Protein AF-R4VWG6-F1 (afdb_monomer)

Solvent-a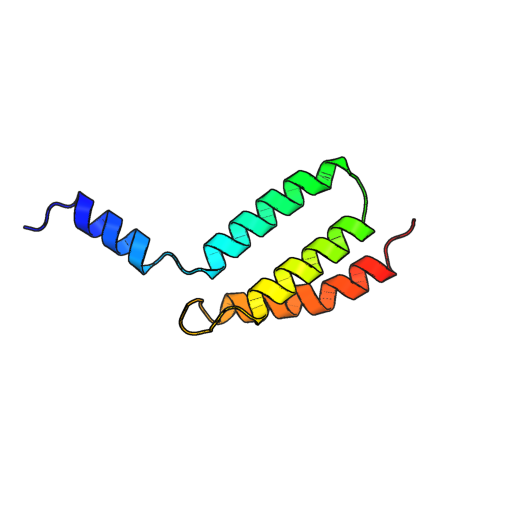ccessible surface area (backbone atoms only — not comparable to full-atom values): 4627 Å² total; per-residue (Å²): 130,80,62,69,70,61,55,54,52,48,52,48,62,72,64,61,37,53,47,58,57,53,48,53,52,47,53,54,49,50,64,68,45,56,85,68,75,44,50,50,61,51,15,51,49,37,32,52,50,10,47,52,35,53,72,49,54,70,94,52,21,63,68,68,43,34,54,51,10,51,53,28,47,60,44,12,60,52,41,40,71,69,37,76,132

pLDDT: mean 88.87, std 10.95, range [56.28, 98.12]

Secondary structure (DSSP, 8-state):
---HHHHHHHHHHHH--HHHHHHHHHHHHHHHHGGG--HHHHHHHHHHHHHHHHHS-TTTS-HHHHHHHHHHHHHHHHHHHT---

Foldseek 3Di:
DPPPVVVVVVVCVVPDFVLVVLVVVLVVVVVVCVVVVFLQSNLVSLLVSLVVQCPPDCVRHPPVSVVSSVVSNVVSVVSNVPGDD

Mean predicted aligned error: 6.67 Å

Structure (mmCIF, N/CA/C/O backbone):
data_AF-R4VWG6-F1
#
_entry.id   AF-R4VWG6-F1
#
loop_
_atom_site.group_PDB
_atom_site.id
_atom_site.type_symbol
_atom_site.label_atom_id
_atom_site.label_alt_id
_atom_site.label_comp_id
_atom_site.label_asym_id
_atom_site.label_entity_id
_atom_site.label_seq_id
_atom_site.pdbx_PDB_ins_code
_atom_site.Cartn_x
_atom_site.Cartn_y
_atom_site.Cartn_z
_atom_site.occupancy
_atom_site.B_iso_or_equiv
_atom_site.auth_seq_id
_atom_site.auth_comp_id
_atom_site.auth_asym_id
_atom_site.auth_atom_id
_atom_site.pdbx_PDB_model_num
ATOM 1 N N . MET A 1 1 ? 37.774 2.863 -18.264 1.00 56.28 1 MET A N 1
ATOM 2 C CA . MET A 1 1 ? 37.271 2.176 -17.058 1.00 56.28 1 MET A CA 1
ATOM 3 C C . MET A 1 1 ? 36.315 3.143 -16.390 1.00 56.28 1 MET A C 1
ATOM 5 O O . MET A 1 1 ? 36.768 4.133 -15.834 1.00 56.28 1 MET A O 1
ATOM 9 N N . THR A 1 2 ? 35.009 2.978 -16.591 1.00 61.56 2 THR A N 1
ATOM 10 C CA . THR A 1 2 ? 34.012 3.823 -15.919 1.00 61.56 2 THR A CA 1
ATOM 11 C C . THR A 1 2 ? 34.163 3.639 -14.411 1.00 61.56 2 THR A C 1
ATOM 13 O O . THR A 1 2 ? 34.347 2.502 -13.971 1.00 61.56 2 THR A O 1
ATOM 16 N N . PRO A 1 3 ? 34.154 4.717 -13.612 1.00 64.88 3 PRO A N 1
ATOM 17 C CA . PRO A 1 3 ? 34.287 4.586 -12.172 1.00 64.88 3 PRO A CA 1
ATOM 18 C C . PRO A 1 3 ? 33.126 3.727 -11.664 1.00 64.88 3 PRO A C 1
ATOM 20 O O . PRO A 1 3 ? 31.959 4.064 -11.864 1.00 64.88 3 PRO A O 1
ATOM 23 N N . VAL A 1 4 ? 33.476 2.609 -11.024 1.00 71.06 4 VAL A N 1
ATOM 24 C CA . VAL A 1 4 ? 32.564 1.604 -10.448 1.00 71.06 4 VAL A CA 1
ATOM 25 C C . VAL A 1 4 ? 31.359 2.225 -9.706 1.00 71.06 4 VAL A C 1
ATOM 27 O O . VAL A 1 4 ? 30.249 1.732 -9.900 1.00 71.06 4 VAL A O 1
ATOM 30 N N . PRO A 1 5 ? 31.490 3.348 -8.961 1.00 77.44 5 PRO A N 1
ATOM 31 C CA . PRO A 1 5 ? 30.350 3.981 -8.289 1.00 77.44 5 PRO A CA 1
ATOM 32 C C . PRO A 1 5 ? 29.256 4.517 -9.225 1.00 77.44 5 PRO A C 1
ATOM 34 O O . PRO A 1 5 ? 28.077 4.473 -8.879 1.00 77.44 5 PRO A O 1
ATOM 37 N N . LEU A 1 6 ? 29.616 5.027 -10.408 1.00 79.44 6 LEU A N 1
ATOM 38 C CA . LEU A 1 6 ? 28.652 5.646 -11.325 1.00 79.44 6 LEU A CA 1
ATOM 39 C C . LEU A 1 6 ? 27.772 4.590 -12.008 1.00 79.44 6 LEU A C 1
ATOM 41 O O . LEU A 1 6 ? 26.584 4.820 -12.213 1.00 79.44 6 LEU A O 1
ATOM 45 N N . GLN A 1 7 ? 28.340 3.420 -12.320 1.00 77.50 7 GLN A N 1
ATOM 46 C CA . GLN A 1 7 ? 27.580 2.292 -12.866 1.00 77.50 7 GLN A CA 1
ATOM 47 C C . GLN A 1 7 ? 26.590 1.738 -11.845 1.00 77.50 7 GLN A C 1
ATOM 49 O O . GLN A 1 7 ? 25.443 1.516 -12.194 1.00 77.50 7 GLN A O 1
ATOM 54 N N . TRP A 1 8 ? 26.977 1.623 -10.574 1.00 75.69 8 TRP A N 1
ATOM 55 C CA . TRP A 1 8 ? 26.070 1.141 -9.527 1.00 75.69 8 TRP A CA 1
ATOM 56 C C . TRP A 1 8 ? 24.897 2.092 -9.295 1.00 75.69 8 TRP A C 1
ATOM 58 O O . TRP A 1 8 ? 23.759 1.658 -9.137 1.00 75.69 8 TRP A O 1
ATOM 68 N N . MET A 1 9 ? 25.166 3.400 -9.318 1.00 74.56 9 MET A N 1
ATOM 69 C CA . MET A 1 9 ? 24.121 4.419 -9.254 1.00 74.56 9 MET A CA 1
ATOM 70 C C . MET A 1 9 ? 23.183 4.324 -10.460 1.00 74.56 9 MET A C 1
ATOM 72 O O . MET A 1 9 ? 21.969 4.394 -10.304 1.00 74.56 9 MET A O 1
ATOM 76 N N . ASN A 1 10 ? 23.743 4.141 -11.657 1.00 76.00 10 ASN A N 1
ATOM 77 C CA . ASN A 1 10 ? 22.980 3.993 -12.888 1.00 76.00 10 ASN A CA 1
ATOM 78 C C . ASN A 1 10 ? 22.127 2.717 -12.886 1.00 76.00 10 ASN A C 1
ATOM 80 O O . ASN A 1 10 ? 20.963 2.774 -13.256 1.00 76.00 10 ASN A O 1
ATOM 84 N N . ASP A 1 11 ? 22.661 1.596 -12.410 1.00 73.00 11 ASP A N 1
ATOM 85 C CA . ASP A 1 11 ? 21.939 0.326 -12.321 1.00 73.00 11 ASP A CA 1
ATOM 86 C C . ASP A 1 11 ? 20.821 0.399 -11.274 1.00 73.00 11 ASP A C 1
ATOM 88 O O . ASP A 1 11 ? 19.725 -0.102 -11.511 1.00 73.00 11 ASP A O 1
ATOM 92 N N . PHE A 1 12 ? 21.041 1.105 -10.158 1.00 69.19 12 PHE A N 1
ATOM 93 C CA . PHE A 1 12 ? 19.987 1.414 -9.190 1.00 69.19 12 PHE A CA 1
ATOM 94 C C . PHE A 1 12 ? 18.901 2.309 -9.800 1.00 69.19 12 PHE A C 1
ATOM 96 O O . PHE A 1 12 ? 17.723 1.980 -9.715 1.00 69.19 12 PHE A O 1
ATOM 103 N N . LEU A 1 13 ? 19.282 3.415 -10.446 1.00 67.06 13 LEU A N 1
ATOM 104 C CA . LEU A 1 13 ? 18.350 4.363 -11.066 1.00 67.06 13 LEU A CA 1
ATOM 105 C C . LEU A 1 13 ? 17.554 3.728 -12.217 1.00 67.06 13 LEU A C 1
ATOM 107 O O . LEU A 1 13 ? 16.370 4.016 -12.362 1.00 67.06 13 LEU A O 1
ATOM 111 N N . LEU A 1 14 ? 18.174 2.846 -13.005 1.00 68.25 14 LEU A N 1
ATOM 112 C CA . LEU A 1 14 ? 17.521 2.109 -14.091 1.00 68.25 14 LEU A CA 1
ATOM 113 C C . LEU A 1 14 ? 16.629 0.971 -13.577 1.00 68.25 14 LEU A C 1
ATOM 115 O O . LEU A 1 14 ? 15.596 0.688 -14.182 1.00 68.25 14 LEU A O 1
ATOM 119 N N . ALA A 1 15 ? 16.997 0.316 -12.474 1.00 65.88 15 ALA A N 1
ATOM 120 C CA . ALA A 1 15 ? 16.192 -0.745 -11.868 1.00 65.88 15 ALA A CA 1
ATOM 121 C C . ALA A 1 15 ? 15.063 -0.214 -10.965 1.00 65.88 15 ALA A C 1
ATOM 123 O O . ALA A 1 15 ? 14.094 -0.936 -10.689 1.00 65.88 15 ALA A O 1
ATOM 124 N N . TYR A 1 16 ? 15.152 1.037 -10.501 1.00 67.94 16 TYR A N 1
ATOM 125 C CA . TYR A 1 16 ? 14.161 1.645 -9.621 1.00 67.94 16 TYR A CA 1
ATOM 126 C C . TYR A 1 16 ? 12.877 1.989 -10.379 1.00 67.94 16 TYR A C 1
ATOM 128 O O . TYR A 1 16 ? 12.677 3.072 -10.921 1.00 67.94 16 TYR A O 1
ATOM 136 N N . ASN A 1 17 ? 11.973 1.015 -10.400 1.00 78.94 17 ASN A N 1
ATOM 137 C CA . ASN A 1 17 ? 10.633 1.166 -10.952 1.00 78.94 17 ASN A CA 1
ATOM 138 C C . ASN A 1 17 ? 9.719 1.908 -9.966 1.00 78.94 17 ASN A C 1
ATOM 140 O O . ASN A 1 17 ? 9.766 1.629 -8.765 1.00 78.94 17 ASN A O 1
ATOM 144 N N . ILE A 1 18 ? 8.808 2.751 -10.472 1.00 88.00 18 ILE A N 1
ATOM 145 C CA . ILE A 1 18 ? 7.825 3.496 -9.656 1.00 88.00 18 ILE A CA 1
ATOM 146 C C . ILE A 1 18 ? 7.020 2.561 -8.738 1.00 88.00 18 ILE A C 1
ATOM 148 O O . ILE A 1 18 ? 6.689 2.934 -7.614 1.00 88.00 18 ILE A O 1
ATOM 152 N N . GLY A 1 19 ? 6.769 1.319 -9.169 1.00 90.50 19 GLY A N 1
ATOM 153 C CA . GLY A 1 19 ? 6.105 0.303 -8.349 1.00 90.50 19 GLY A CA 1
ATOM 154 C C . GLY A 1 19 ? 6.779 0.052 -6.994 1.00 90.50 19 GLY A C 1
ATOM 155 O O . GLY A 1 19 ? 6.080 -0.087 -5.994 1.00 90.50 19 GLY A O 1
ATOM 156 N N . HIS A 1 20 ? 8.114 0.084 -6.915 1.00 91.19 20 HIS A N 1
ATOM 157 C CA . HIS A 1 20 ? 8.822 -0.059 -5.637 1.00 91.19 20 HIS A CA 1
ATOM 158 C C . HIS A 1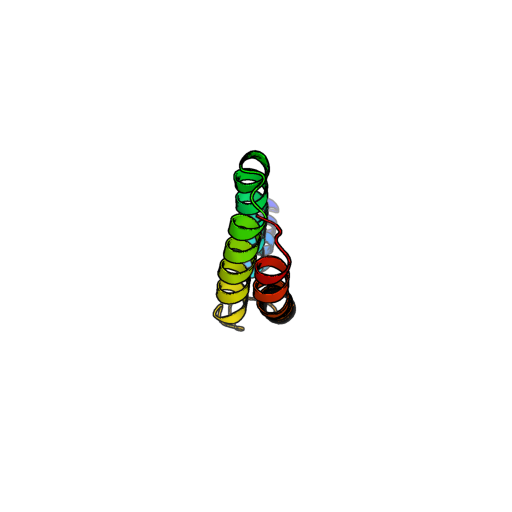 20 ? 8.587 1.144 -4.721 1.00 91.19 20 HIS A C 1
ATOM 160 O O . HIS A 1 20 ? 8.364 0.964 -3.528 1.00 91.19 20 HIS A O 1
ATOM 166 N N . ALA A 1 21 ? 8.580 2.362 -5.273 1.00 92.31 21 ALA A N 1
ATOM 167 C CA . ALA A 1 21 ? 8.308 3.575 -4.503 1.00 92.31 21 ALA A CA 1
ATOM 168 C C . ALA A 1 21 ? 6.904 3.535 -3.883 1.00 92.31 21 ALA A C 1
ATOM 170 O O . ALA A 1 21 ? 6.731 3.807 -2.695 1.00 92.31 21 ALA A O 1
ATOM 171 N N . ILE A 1 22 ? 5.910 3.131 -4.681 1.00 95.19 22 ILE A N 1
ATOM 172 C CA . ILE A 1 22 ? 4.527 2.973 -4.223 1.00 95.19 22 ILE A CA 1
ATOM 173 C C . ILE A 1 22 ? 4.439 1.869 -3.163 1.00 95.19 22 ILE A C 1
ATOM 175 O O . ILE A 1 22 ? 3.765 2.059 -2.154 1.00 95.19 22 ILE A O 1
ATOM 179 N N . LEU A 1 23 ? 5.152 0.749 -3.338 1.00 95.12 23 LEU A N 1
ATOM 180 C CA . LEU A 1 23 ? 5.185 -0.334 -2.353 1.00 95.12 23 LEU A CA 1
ATOM 181 C C . LEU A 1 23 ? 5.777 0.121 -1.015 1.00 95.12 23 LEU A C 1
ATOM 183 O O . LEU A 1 23 ? 5.211 -0.175 0.033 1.00 95.12 23 LEU A O 1
ATOM 187 N N . VAL A 1 24 ? 6.889 0.856 -1.037 1.00 96.06 24 VAL A N 1
ATOM 188 C CA . VAL A 1 24 ? 7.492 1.411 0.182 1.00 96.06 24 VAL A CA 1
ATOM 189 C C . VAL A 1 24 ? 6.508 2.359 0.867 1.00 96.06 24 VAL A C 1
ATOM 191 O O . VAL A 1 24 ? 6.283 2.236 2.069 1.00 96.06 24 VAL A O 1
ATOM 194 N N . GLY A 1 25 ? 5.858 3.243 0.104 1.00 96.69 25 GLY A N 1
ATOM 195 C CA . GLY A 1 25 ? 4.799 4.111 0.619 1.00 96.69 25 GLY A CA 1
ATOM 196 C C . GLY A 1 25 ? 3.645 3.328 1.251 1.00 96.69 25 GLY A C 1
ATOM 197 O O . GLY A 1 25 ? 3.189 3.687 2.335 1.00 96.69 25 GLY A O 1
ATOM 198 N N . PHE A 1 26 ? 3.220 2.227 0.625 1.00 97.19 26 PHE A N 1
ATOM 199 C CA . PHE A 1 26 ? 2.176 1.349 1.150 1.00 97.19 26 PHE A CA 1
ATOM 200 C C . PHE A 1 26 ? 2.588 0.726 2.483 1.00 97.19 26 PHE A C 1
ATOM 202 O O . PHE A 1 26 ? 1.836 0.808 3.449 1.00 97.19 26 PHE A O 1
ATOM 209 N N . VAL A 1 27 ? 3.794 0.157 2.567 1.00 97.81 27 VAL A N 1
ATOM 210 C CA . VAL A 1 27 ? 4.312 -0.455 3.799 1.00 97.81 27 VAL A CA 1
ATOM 211 C C . VAL A 1 27 ? 4.405 0.577 4.921 1.00 97.81 27 VAL A C 1
ATOM 213 O O . VAL A 1 27 ? 3.904 0.332 6.014 1.00 97.81 27 VAL A O 1
ATOM 216 N N . LEU A 1 28 ? 4.982 1.751 4.653 1.00 98.00 28 LEU A N 1
ATOM 217 C CA . LEU A 1 28 ? 5.074 2.830 5.640 1.00 98.00 28 LEU A CA 1
ATOM 218 C C . LEU A 1 28 ? 3.691 3.302 6.101 1.00 98.00 28 LEU A C 1
ATOM 220 O O . LEU A 1 28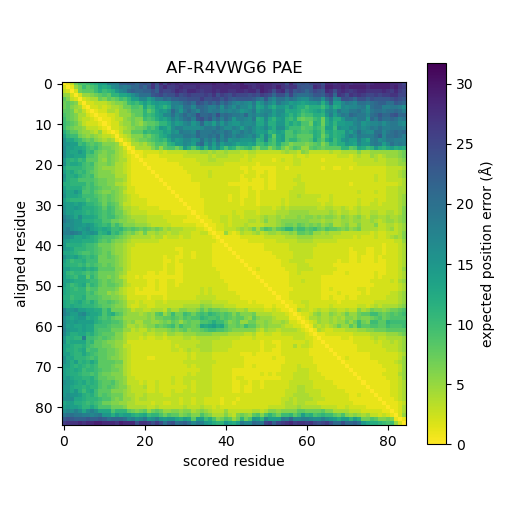 ? 3.473 3.515 7.291 1.00 98.00 28 LEU A O 1
ATOM 224 N N . SER A 1 29 ? 2.742 3.422 5.174 1.00 97.00 29 SER A N 1
ATOM 225 C CA . SER A 1 29 ? 1.363 3.785 5.486 1.00 97.00 29 SER A CA 1
ATOM 226 C C . SER A 1 29 ? 0.669 2.724 6.345 1.00 97.00 29 SER A C 1
ATOM 228 O O . SER A 1 29 ? 0.029 3.066 7.336 1.00 97.00 29 SER A O 1
ATOM 230 N N . VAL A 1 30 ? 0.848 1.435 6.037 1.00 96.44 30 VAL A N 1
ATOM 231 C CA . VAL A 1 30 ? 0.338 0.338 6.870 1.00 96.44 30 VAL A CA 1
ATOM 232 C C . VAL A 1 30 ? 0.916 0.432 8.278 1.00 96.44 30 VAL A C 1
ATOM 234 O O . VAL A 1 30 ? 0.148 0.403 9.235 1.00 96.44 30 VAL A O 1
ATOM 237 N N . LEU A 1 31 ? 2.233 0.622 8.414 1.00 97.06 31 LEU A N 1
ATOM 238 C CA . LEU A 1 31 ? 2.887 0.793 9.714 1.00 97.06 31 LEU A CA 1
ATOM 239 C C . LEU A 1 31 ? 2.325 1.991 10.496 1.00 97.06 31 LEU A C 1
ATOM 241 O O . LEU A 1 31 ? 2.144 1.891 11.707 1.00 97.06 31 LEU A O 1
ATOM 245 N N . ALA A 1 32 ? 1.996 3.091 9.815 1.00 94.88 32 ALA A N 1
ATOM 246 C CA . ALA A 1 32 ? 1.376 4.264 10.430 1.00 94.88 32 ALA A CA 1
ATOM 247 C C . ALA A 1 32 ? -0.081 4.024 10.871 1.00 94.88 32 ALA A C 1
ATOM 249 O O . ALA A 1 32 ? -0.539 4.643 11.828 1.00 94.88 32 ALA A O 1
ATOM 250 N N . ILE A 1 33 ? -0.809 3.124 10.201 1.00 95.50 33 ILE A N 1
ATOM 251 C CA . ILE A 1 33 ? -2.210 2.791 10.513 1.00 95.50 33 ILE A CA 1
ATOM 252 C C . ILE A 1 33 ? -2.319 1.716 11.601 1.00 95.50 33 ILE A C 1
ATOM 254 O O . ILE A 1 33 ? -3.311 1.704 12.327 1.00 95.50 33 ILE A O 1
ATOM 258 N N . LEU A 1 34 ? -1.313 0.848 11.770 1.00 92.31 34 LEU A N 1
ATOM 259 C CA . LEU A 1 34 ? -1.282 -0.171 12.831 1.00 92.31 34 LEU A CA 1
ATOM 260 C C . LEU A 1 34 ? -1.729 0.333 14.224 1.00 92.31 34 LEU A C 1
ATOM 262 O O . LEU A 1 34 ? -2.570 -0.338 14.827 1.00 92.31 34 LEU A O 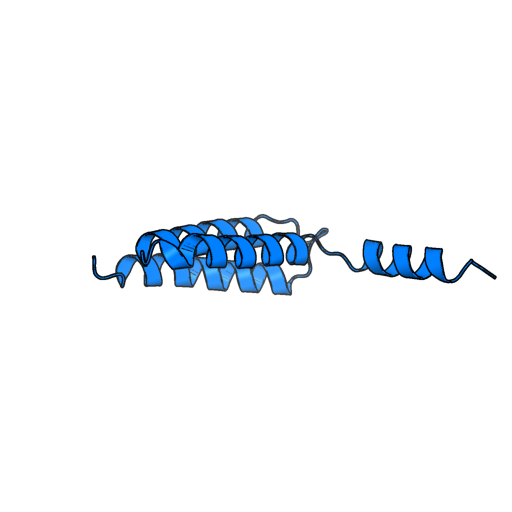1
ATOM 266 N N . PRO A 1 35 ? -1.255 1.486 14.748 1.00 92.69 35 PRO A N 1
ATOM 267 C CA . PRO A 1 35 ? -1.683 1.978 16.061 1.00 92.69 35 PRO A CA 1
ATOM 268 C C . PRO A 1 35 ? -3.155 2.408 16.127 1.00 92.69 35 PRO A C 1
ATOM 270 O O . PRO A 1 35 ? -3.709 2.465 17.219 1.00 92.69 35 PRO A O 1
ATOM 273 N N . LEU A 1 36 ? -3.808 2.693 14.994 1.00 92.12 36 LEU A N 1
ATOM 274 C CA . LEU A 1 36 ? -5.222 3.082 14.964 1.00 92.12 36 LEU A CA 1
ATOM 275 C C . LEU A 1 36 ? -6.165 1.894 15.203 1.00 92.12 36 LEU A C 1
ATOM 277 O O . LEU A 1 36 ? -7.351 2.114 15.423 1.00 92.12 36 LEU A O 1
ATOM 281 N N . GLN A 1 37 ? -5.668 0.653 15.094 1.00 89.62 37 GLN A N 1
ATOM 282 C CA . GLN A 1 37 ? -6.417 -0.606 15.252 1.00 89.62 37 GLN A CA 1
ATOM 283 C C . GLN A 1 37 ? -7.710 -0.721 14.414 1.00 89.62 37 GLN A C 1
ATOM 285 O O . GLN A 1 37 ? -8.494 -1.650 14.592 1.00 89.62 37 GLN A O 1
ATOM 290 N N . SER A 1 38 ? -7.921 0.178 13.447 1.00 92.69 38 SER A N 1
ATOM 291 C CA . SER A 1 38 ? -9.136 0.228 12.641 1.00 92.69 38 SER A CA 1
ATOM 292 C C . SER A 1 38 ? -8.982 -0.570 11.351 1.00 92.69 38 SER A C 1
ATOM 294 O O . SER A 1 38 ? -8.252 -0.187 10.430 1.00 92.69 38 SER A O 1
ATOM 296 N N . ARG A 1 39 ? -9.749 -1.659 11.249 1.00 92.81 39 ARG A N 1
ATOM 297 C CA . ARG A 1 39 ? -9.836 -2.472 10.027 1.00 92.81 39 ARG A CA 1
ATOM 298 C C . ARG A 1 39 ? -10.421 -1.690 8.847 1.00 92.81 39 ARG A C 1
ATOM 300 O O . ARG A 1 39 ? -9.961 -1.875 7.723 1.00 92.81 39 ARG A O 1
ATOM 307 N N . LYS A 1 40 ? -11.353 -0.759 9.096 1.00 94.62 40 LYS A N 1
ATOM 308 C CA . LYS A 1 40 ? -11.921 0.128 8.062 1.00 94.62 40 LYS A CA 1
ATOM 309 C C . LYS A 1 40 ? -10.857 1.042 7.457 1.00 94.62 40 LYS A C 1
ATOM 311 O O . LYS A 1 40 ? -10.763 1.142 6.236 1.00 94.62 40 LYS A O 1
ATOM 316 N N . VAL A 1 41 ? -10.023 1.668 8.292 1.00 95.56 41 VAL A N 1
ATOM 317 C CA . VAL A 1 41 ? -8.930 2.540 7.820 1.00 95.56 41 VAL A CA 1
ATOM 318 C C . VAL A 1 41 ? -7.899 1.735 7.029 1.00 95.56 41 VAL A C 1
ATOM 320 O O . VAL A 1 41 ? -7.473 2.169 5.960 1.00 95.56 41 VAL A O 1
ATOM 323 N N . PHE A 1 42 ? -7.552 0.534 7.497 1.00 95.81 42 PHE A N 1
ATOM 324 C CA . PHE A 1 42 ? -6.669 -0.366 6.755 1.00 95.81 42 PHE A CA 1
ATOM 325 C C . PHE A 1 42 ? -7.244 -0.741 5.379 1.00 95.81 42 PHE A C 1
ATOM 327 O O . PHE A 1 42 ? -6.532 -0.677 4.378 1.00 95.81 42 PHE A O 1
ATOM 334 N N . ALA A 1 43 ? -8.535 -1.078 5.309 1.00 96.69 43 ALA A N 1
A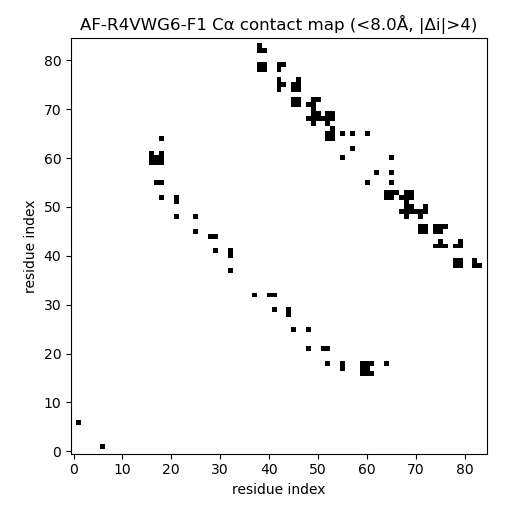TOM 335 C CA . ALA A 1 43 ? -9.208 -1.432 4.064 1.00 96.69 43 ALA A CA 1
ATOM 336 C C . ALA A 1 43 ? -9.244 -0.268 3.058 1.00 96.69 43 ALA A C 1
ATOM 338 O O . ALA A 1 43 ? -8.949 -0.459 1.877 1.00 96.69 43 ALA A O 1
ATOM 339 N N . LEU A 1 44 ? -9.526 0.954 3.526 1.00 97.19 44 LEU A N 1
ATOM 340 C CA . LEU A 1 44 ? -9.466 2.159 2.693 1.00 97.19 44 LEU A CA 1
ATOM 341 C C . LEU A 1 44 ? -8.052 2.408 2.163 1.00 97.19 44 LEU A C 1
ATOM 343 O O . LEU A 1 44 ? -7.879 2.713 0.983 1.00 97.19 44 LEU A O 1
ATOM 347 N N . ASN A 1 45 ? -7.038 2.225 3.008 1.00 97.44 45 ASN A N 1
ATOM 348 C CA . ASN A 1 45 ? -5.649 2.372 2.598 1.00 97.44 45 ASN A CA 1
ATOM 349 C C . ASN A 1 45 ? -5.242 1.338 1.538 1.00 97.44 45 ASN A C 1
ATOM 351 O O . ASN A 1 45 ? -4.619 1.687 0.536 1.00 97.44 45 ASN A O 1
ATOM 355 N N . ALA A 1 46 ? -5.643 0.077 1.716 1.00 97.25 46 ALA A N 1
ATOM 356 C CA . ALA A 1 46 ? -5.434 -0.969 0.720 1.00 97.25 46 ALA A CA 1
ATOM 357 C C . ALA A 1 46 ? -6.099 -0.615 -0.621 1.00 97.25 46 ALA A C 1
ATOM 359 O O . ALA A 1 46 ? -5.476 -0.774 -1.669 1.00 97.25 46 ALA A O 1
ATOM 360 N N . GLY A 1 47 ? -7.320 -0.067 -0.602 1.00 98.06 47 GLY A N 1
ATOM 361 C CA . GLY A 1 47 ? -8.016 0.387 -1.810 1.00 98.06 47 GLY A CA 1
ATOM 362 C C . GLY A 1 47 ? -7.330 1.572 -2.497 1.00 98.06 47 GLY A C 1
ATOM 363 O O . GLY A 1 47 ? -7.187 1.582 -3.723 1.00 98.06 47 GLY A O 1
ATOM 364 N N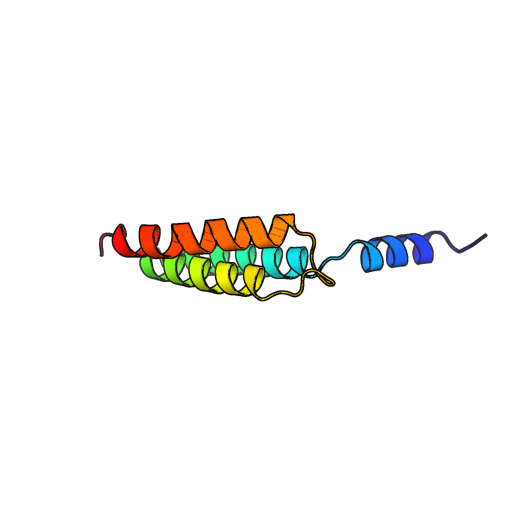 . LEU A 1 48 ? -6.839 2.540 -1.717 1.00 98.12 48 LEU A N 1
ATOM 365 C CA . LEU A 1 48 ? -6.078 3.683 -2.222 1.00 98.12 48 LEU A CA 1
ATOM 366 C C . LEU A 1 48 ? -4.801 3.222 -2.932 1.00 98.12 48 LEU A C 1
ATOM 368 O O . LEU A 1 48 ? -4.586 3.556 -4.097 1.00 98.12 48 LEU A O 1
ATOM 372 N N . PHE A 1 49 ? -3.973 2.414 -2.269 1.00 98.06 49 PHE A N 1
ATOM 373 C CA . PHE A 1 49 ? -2.731 1.923 -2.866 1.00 98.06 49 PHE A CA 1
ATOM 374 C C . PHE A 1 49 ? -2.978 0.936 -4.010 1.00 98.06 49 PHE A C 1
ATOM 376 O O . PHE A 1 49 ? -2.265 0.986 -5.010 1.00 98.06 49 PHE A O 1
ATOM 383 N N . GLY A 1 50 ? -4.025 0.109 -3.930 1.00 97.44 50 GLY A N 1
ATOM 384 C CA . GLY A 1 50 ? -4.477 -0.723 -5.044 1.00 97.44 50 GLY A CA 1
ATOM 385 C C . GLY A 1 50 ? -4.794 0.108 -6.289 1.00 97.44 50 GLY A C 1
ATOM 386 O O . GLY A 1 50 ? -4.318 -0.199 -7.382 1.00 97.44 50 GLY A O 1
ATOM 387 N N . THR A 1 51 ? -5.504 1.226 -6.109 1.00 98.00 51 THR A N 1
ATOM 388 C CA . THR A 1 51 ? -5.769 2.196 -7.182 1.00 98.00 51 THR A CA 1
ATOM 389 C C . THR A 1 51 ? -4.472 2.781 -7.734 1.00 98.00 51 THR A C 1
ATOM 391 O O . THR A 1 51 ? -4.266 2.746 -8.945 1.00 98.00 51 THR A O 1
ATOM 394 N N . LEU A 1 52 ? -3.568 3.260 -6.869 1.00 96.88 52 LEU A N 1
ATOM 395 C CA . LEU A 1 52 ? -2.274 3.822 -7.282 1.00 96.88 52 LEU A CA 1
ATOM 396 C C . LEU A 1 52 ? -1.462 2.837 -8.137 1.00 96.88 52 LEU A C 1
ATOM 398 O O . LEU A 1 52 ? -0.949 3.212 -9.192 1.00 96.88 52 LEU A O 1
ATOM 402 N N . PHE A 1 53 ? -1.397 1.566 -7.741 1.00 95.94 53 PHE A N 1
ATOM 403 C CA . PHE A 1 53 ? -0.722 0.525 -8.514 1.00 95.94 53 PHE A CA 1
ATOM 404 C C . PHE A 1 53 ? -1.357 0.277 -9.890 1.00 95.94 53 PHE A C 1
ATOM 406 O O . PHE A 1 53 ? -0.635 0.033 -10.857 1.00 95.94 53 PHE A O 1
ATOM 413 N N . VAL A 1 54 ? -2.687 0.352 -10.003 1.00 95.88 54 VAL A N 1
ATOM 414 C CA . VAL A 1 54 ? -3.402 0.112 -11.268 1.00 95.88 54 VAL A CA 1
ATOM 415 C C . VAL A 1 54 ? -3.306 1.293 -12.232 1.00 95.88 54 VAL 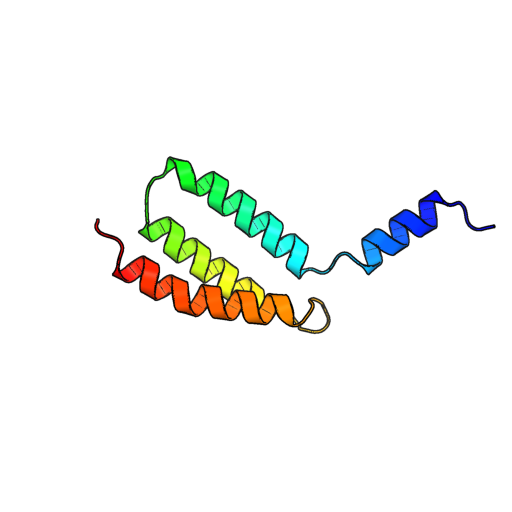A C 1
ATOM 417 O O . VAL A 1 54 ? -3.133 1.076 -13.435 1.00 95.88 54 VAL A O 1
ATOM 420 N N . ILE A 1 55 ? -3.402 2.528 -11.729 1.00 95.81 55 ILE A N 1
ATOM 421 C CA . ILE A 1 55 ? -3.325 3.735 -12.567 1.00 95.81 55 ILE A CA 1
ATOM 422 C C . ILE A 1 55 ? -1.892 4.059 -12.999 1.00 95.81 55 ILE A C 1
ATOM 424 O O . ILE A 1 55 ? -1.701 4.800 -13.963 1.00 95.81 55 ILE A O 1
ATOM 428 N N . THR A 1 56 ? -0.886 3.509 -12.309 1.00 92.31 56 THR A N 1
ATOM 429 C CA . THR A 1 56 ? 0.517 3.708 -12.680 1.00 92.31 56 THR A CA 1
ATOM 430 C C . THR A 1 56 ? 0.762 3.191 -14.108 1.00 92.31 56 THR A C 1
ATOM 432 O O . THR A 1 56 ? 0.410 2.045 -14.418 1.00 92.31 56 THR A O 1
ATOM 435 N N . PRO A 1 57 ? 1.365 4.002 -15.000 1.00 86.50 57 PRO A N 1
ATOM 436 C CA . PRO A 1 57 ? 1.649 3.589 -16.370 1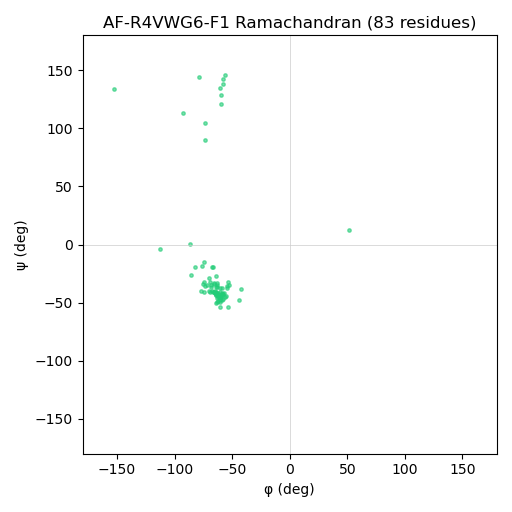.00 86.50 57 PRO A CA 1
ATOM 437 C C . PRO A 1 57 ? 2.539 2.342 -16.429 1.00 86.50 57 PRO A C 1
ATOM 439 O O . PRO A 1 57 ? 3.541 2.251 -15.722 1.00 86.50 57 PRO A O 1
ATOM 442 N N . ILE A 1 58 ? 2.218 1.410 -17.333 1.00 81.44 58 ILE A N 1
ATOM 443 C CA . ILE A 1 58 ? 2.990 0.166 -17.533 1.00 81.44 58 ILE A CA 1
ATOM 444 C C . ILE A 1 58 ? 4.416 0.471 -18.026 1.00 81.44 58 ILE A C 1
ATOM 446 O O . ILE A 1 58 ? 5.348 -0.272 -17.742 1.00 81.44 58 ILE A O 1
ATOM 450 N N . SER A 1 59 ? 4.616 1.598 -18.713 1.00 83.25 59 SER A N 1
ATOM 451 C CA . SER A 1 59 ? 5.945 2.071 -19.122 1.00 83.25 59 SER A CA 1
ATOM 452 C C . SER A 1 59 ? 6.842 2.477 -17.949 1.00 83.25 59 SER A C 1
ATOM 454 O O . SER A 1 59 ? 8.054 2.546 -18.119 1.00 83.25 59 SER A O 1
ATOM 456 N N . ALA A 1 60 ? 6.266 2.755 -16.776 1.00 81.19 60 ALA A N 1
ATOM 457 C CA . ALA A 1 60 ? 6.984 3.230 -15.596 1.00 81.19 60 ALA A CA 1
ATOM 458 C C . ALA A 1 60 ? 7.005 2.208 -14.442 1.00 81.19 60 ALA A C 1
ATOM 460 O O . ALA A 1 60 ? 7.615 2.451 -13.396 1.00 81.19 60 ALA A O 1
ATOM 461 N N . SER A 1 61 ? 6.319 1.071 -14.604 1.00 83.69 61 SER A N 1
ATOM 462 C CA . SER A 1 61 ? 6.224 0.023 -13.592 1.00 83.69 61 SER A CA 1
ATOM 463 C C . SER A 1 61 ? 5.985 -1.346 -14.223 1.00 83.69 61 SER A C 1
ATOM 465 O O . SER A 1 61 ? 5.112 -1.513 -15.074 1.00 83.69 61 SER A O 1
ATOM 467 N N . ALA A 1 62 ? 6.732 -2.350 -13.763 1.00 87.56 62 ALA A N 1
ATOM 468 C CA . ALA A 1 62 ? 6.574 -3.731 -14.204 1.00 87.56 62 ALA A CA 1
ATOM 469 C C . ALA A 1 62 ? 5.139 -4.264 -14.001 1.00 87.56 62 ALA A C 1
ATOM 471 O O . ALA A 1 62 ? 4.481 -3.973 -13.000 1.00 87.56 62 ALA A O 1
ATOM 472 N N . TYR A 1 63 ? 4.689 -5.127 -14.918 1.00 89.88 63 TYR A N 1
ATOM 473 C CA . TYR A 1 63 ? 3.325 -5.682 -14.957 1.00 89.88 63 TYR A CA 1
ATOM 474 C C . TYR A 1 63 ? 2.862 -6.332 -13.638 1.00 89.88 63 TYR A C 1
ATOM 476 O O . TYR A 1 63 ? 1.701 -6.204 -13.249 1.00 89.88 63 TYR A O 1
ATOM 484 N N . GLN A 1 64 ? 3.781 -6.968 -12.909 1.00 92.00 64 GLN A N 1
ATOM 485 C CA . GLN A 1 64 ? 3.533 -7.57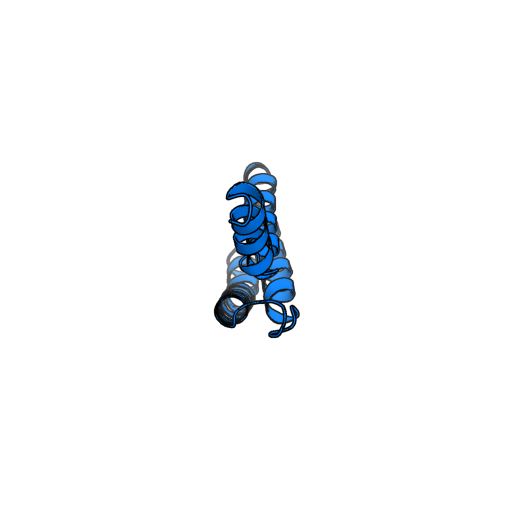8 -11.598 1.00 92.00 64 GLN A CA 1
ATOM 486 C C . GLN A 1 64 ? 2.930 -6.613 -10.561 1.00 92.00 64 GLN A C 1
ATOM 488 O O . GLN A 1 64 ? 2.047 -7.002 -9.799 1.00 92.00 64 GLN A O 1
ATOM 493 N N . TRP A 1 65 ? 3.326 -5.337 -10.572 1.00 93.00 65 TRP A N 1
ATOM 494 C CA . TRP A 1 65 ? 2.794 -4.334 -9.646 1.00 93.00 65 TRP A CA 1
ATOM 495 C C . TRP A 1 65 ? 1.334 -3.993 -9.936 1.00 93.00 65 TRP A C 1
ATOM 497 O O . TRP A 1 65 ? 0.559 -3.743 -9.019 1.00 93.00 65 TRP A O 1
ATOM 507 N N . ARG A 1 66 ? 0.929 -4.049 -11.207 1.00 93.88 66 ARG A N 1
ATOM 508 C CA . ARG A 1 66 ? -0.462 -3.829 -11.608 1.00 93.88 66 ARG A CA 1
ATOM 509 C C . ARG A 1 66 ? -1.362 -4.980 -11.166 1.00 93.88 66 ARG A C 1
ATOM 511 O O . ARG A 1 66 ? -2.461 -4.733 -10.678 1.00 93.88 66 ARG A O 1
ATOM 518 N N . LEU A 1 67 ? -0.881 -6.220 -11.278 1.00 95.75 67 LEU A N 1
ATOM 519 C CA . LEU A 1 67 ? -1.573 -7.392 -10.731 1.00 95.75 67 LEU A CA 1
ATOM 520 C C . LEU A 1 67 ? -1.734 -7.289 -9.212 1.00 95.75 67 LEU A C 1
ATOM 522 O O . LEU A 1 67 ? -2.828 -7.511 -8.700 1.00 95.75 67 LEU A O 1
ATOM 526 N N . PHE A 1 68 ? -0.675 -6.890 -8.507 1.00 96.31 68 PHE A N 1
ATOM 527 C CA . PHE A 1 68 ? -0.738 -6.632 -7.070 1.00 96.31 68 PHE A CA 1
ATOM 528 C C . PHE A 1 68 ? -1.789 -5.563 -6.725 1.00 96.31 68 PHE A C 1
ATOM 530 O O . PHE A 1 68 ? -2.594 -5.757 -5.815 1.00 96.31 68 PHE A O 1
ATOM 537 N N . GLY A 1 69 ? -1.857 -4.483 -7.509 1.00 96.75 69 GLY A N 1
ATOM 538 C CA . GLY A 1 69 ? -2.890 -3.455 -7.380 1.00 96.75 69 GLY A CA 1
ATOM 539 C C . GLY A 1 69 ? -4.317 -3.984 -7.546 1.00 96.75 69 GLY A C 1
ATOM 540 O O . GLY A 1 69 ? -5.196 -3.639 -6.759 1.00 96.75 69 GLY A O 1
ATOM 541 N N . PHE A 1 70 ? -4.556 -4.868 -8.518 1.00 97.75 70 PHE A N 1
ATOM 542 C CA . PHE A 1 70 ? -5.864 -5.508 -8.687 1.00 97.75 70 PHE A CA 1
ATOM 543 C C . PHE A 1 70 ? -6.230 -6.419 -7.516 1.00 97.75 70 PHE A C 1
ATOM 545 O O . PHE A 1 70 ? -7.367 -6.376 -7.053 1.00 97.75 70 PHE A O 1
ATOM 552 N N . VAL A 1 71 ? -5.276 -7.201 -7.004 1.00 97.88 71 VAL A N 1
ATOM 553 C CA . VAL A 1 71 ? -5.492 -8.015 -5.799 1.00 97.88 71 VAL A CA 1
ATOM 554 C C . VAL A 1 71 ? -5.891 -7.119 -4.624 1.00 97.88 71 VAL A C 1
ATOM 556 O O . VAL A 1 71 ? -6.890 -7.392 -3.965 1.00 97.88 71 VAL A O 1
ATOM 559 N N . LEU A 1 72 ? -5.180 -6.008 -4.408 1.00 97.62 72 LEU A N 1
ATOM 560 C CA . LEU A 1 72 ? -5.524 -5.023 -3.380 1.00 97.62 72 LEU A CA 1
ATOM 561 C C . LEU A 1 72 ? -6.926 -4.431 -3.576 1.00 97.62 72 LEU A C 1
ATOM 563 O O . LEU A 1 72 ? -7.671 -4.335 -2.607 1.00 97.62 72 LEU A O 1
ATOM 567 N N . LEU A 1 73 ? -7.312 -4.073 -4.803 1.00 97.88 73 LEU A N 1
ATOM 568 C CA . LEU A 1 73 ? -8.641 -3.526 -5.099 1.00 97.88 73 LEU A CA 1
ATOM 569 C C . LEU A 1 73 ? -9.777 -4.519 -4.873 1.00 97.88 73 LEU A C 1
ATOM 571 O O . LEU A 1 73 ? -10.867 -4.102 -4.501 1.00 97.88 73 LEU A O 1
ATOM 575 N N . VAL A 1 74 ? -9.544 -5.812 -5.097 1.00 97.94 74 VAL A N 1
ATOM 576 C CA . VAL A 1 74 ? -10.532 -6.857 -4.798 1.00 97.94 74 VAL A CA 1
ATOM 577 C C . VAL A 1 74 ? -10.613 -7.100 -3.292 1.00 97.94 74 VAL A C 1
ATOM 579 O O . VAL A 1 74 ? -11.705 -7.245 -2.749 1.00 97.94 74 VAL A O 1
ATOM 582 N N . LEU A 1 75 ? -9.474 -7.108 -2.598 1.00 97.12 75 LEU A N 1
ATOM 583 C CA . LEU A 1 75 ? -9.428 -7.330 -1.154 1.00 97.12 75 LEU A CA 1
ATOM 584 C C . LEU A 1 75 ? -9.954 -6.138 -0.352 1.00 97.12 75 LEU A C 1
ATOM 586 O O . LEU A 1 75 ? -10.578 -6.345 0.680 1.00 97.12 75 LEU A O 1
ATOM 590 N N . ALA A 1 76 ? -9.744 -4.904 -0.805 1.00 96.50 76 ALA A N 1
ATOM 591 C CA . ALA A 1 76 ? -10.156 -3.694 -0.097 1.00 96.50 76 ALA A CA 1
ATOM 592 C C . ALA A 1 76 ? -11.652 -3.666 0.289 1.00 96.50 76 ALA A C 1
ATOM 594 O O . ALA A 1 76 ? -11.937 -3.508 1.477 1.00 96.50 76 ALA A O 1
ATOM 595 N N . PRO A 1 77 ? -12.625 -3.862 -0.627 1.00 96.19 77 PRO A N 1
ATOM 596 C CA . PRO A 1 77 ? -14.037 -3.895 -0.259 1.00 96.19 77 PRO A CA 1
ATOM 597 C C . PRO A 1 77 ? -14.374 -5.100 0.624 1.00 96.19 77 PRO A C 1
ATOM 599 O O . PRO A 1 77 ? -15.197 -4.965 1.522 1.00 96.19 77 PRO A O 1
ATOM 602 N N . LEU A 1 78 ? -13.721 -6.251 0.433 1.00 96.38 78 LEU A N 1
ATOM 603 C CA . LEU A 1 78 ? -13.925 -7.417 1.298 1.00 96.38 78 LEU A CA 1
ATOM 604 C C . LEU A 1 78 ? -13.496 -7.106 2.735 1.00 96.38 78 LEU A C 1
ATOM 606 O O . LEU A 1 78 ? -14.284 -7.277 3.656 1.00 96.38 78 LEU A O 1
ATOM 610 N N . LEU A 1 79 ? -12.292 -6.559 2.912 1.00 94.50 79 LEU A N 1
ATOM 611 C CA . LEU A 1 79 ? -11.757 -6.150 4.211 1.00 94.50 79 LEU A CA 1
ATOM 612 C C . LEU A 1 79 ? -12.621 -5.077 4.880 1.00 94.50 79 LEU A C 1
ATOM 614 O O . LEU A 1 79 ? -12.794 -5.112 6.097 1.00 94.50 79 LEU A O 1
ATOM 618 N N . TYR A 1 80 ? -13.169 -4.148 4.093 1.00 95.56 80 TYR A N 1
ATOM 619 C CA . TYR A 1 80 ? -14.058 -3.101 4.589 1.00 95.56 80 TYR A CA 1
ATOM 620 C C . TYR A 1 80 ? -15.411 -3.659 5.042 1.00 95.56 80 TYR A C 1
ATOM 622 O O . TYR A 1 80 ? -15.938 -3.245 6.066 1.00 95.56 80 TYR A O 1
ATOM 630 N N . LEU A 1 81 ? -15.985 -4.604 4.296 1.00 95.50 81 LEU A N 1
ATOM 631 C CA . LEU A 1 81 ? -17.278 -5.204 4.634 1.00 95.50 81 LEU A CA 1
ATOM 632 C C . LEU A 1 81 ? -17.176 -6.185 5.808 1.00 95.50 81 LEU A C 1
ATOM 634 O O . LEU A 1 81 ? -18.116 -6.293 6.585 1.00 95.50 81 LEU A O 1
ATOM 638 N N . THR A 1 82 ? -16.046 -6.883 5.958 1.00 92.50 82 THR A N 1
ATOM 639 C CA . THR A 1 82 ? -15.805 -7.822 7.070 1.00 92.50 82 THR A CA 1
ATOM 640 C C . THR A 1 82 ? -15.236 -7.160 8.323 1.00 92.50 82 THR A C 1
ATOM 642 O O . THR A 1 82 ? -14.903 -7.848 9.288 1.00 92.50 82 THR A O 1
ATOM 645 N N . SER A 1 83 ? -15.016 -5.844 8.313 1.00 87.12 83 SER A N 1
ATOM 646 C CA . SER A 1 83 ? -14.594 -5.160 9.527 1.00 87.12 83 SER A CA 1
ATOM 647 C C . SER A 1 83 ? -15.787 -5.048 10.471 1.00 87.12 83 SER A C 1
ATOM 649 O O . SER A 1 83 ? -16.658 -4.201 10.258 1.00 87.12 83 SER A O 1
ATOM 651 N N . ASP A 1 84 ? -15.798 -5.880 11.509 1.00 75.50 84 ASP A N 1
ATOM 652 C CA . ASP A 1 84 ? -16.569 -5.591 12.715 1.00 75.50 84 ASP A CA 1
ATOM 653 C C . ASP A 1 84 ? -16.100 -4.238 13.276 1.00 75.50 84 ASP A C 1
ATOM 655 O O . ASP A 1 84 ? -14.925 -3.879 13.117 1.00 75.50 84 ASP A O 1
ATOM 659 N N . GLU A 1 85 ? -17.049 -3.461 13.800 1.00 60.03 85 GLU A N 1
ATOM 660 C CA . GLU A 1 85 ? -16.868 -2.056 14.199 1.00 60.03 85 GLU A CA 1
ATOM 661 C C . GLU A 1 85 ? -15.652 -1.804 15.097 1.00 60.03 85 GLU A C 1
ATOM 663 O O . GLU A 1 85 ? -15.432 -2.573 16.060 1.00 60.03 85 GLU A O 1
#

Radius of gyration: 16.55 Å; Cα contacts (8 Å, |Δi|>4): 74; chains: 1; bounding box: 54×14×35 Å

Sequence (85 aa):
MTPVPLQWMNDFLLAYNIGHAILVGFVLSVLAILPLQSRKVFALNAGLFGTLFVITPISASAYQWRLFGFVLLVLAPLLYLTSDE